Protein AF-A0A2E8J7U0-F1 (afdb_monomer)

Structure (mmCIF, N/CA/C/O backbone):
data_AF-A0A2E8J7U0-F1
#
_entry.id   AF-A0A2E8J7U0-F1
#
loop_
_atom_site.group_PDB
_atom_site.id
_atom_site.type_symbol
_atom_site.label_atom_id
_atom_site.label_alt_id
_atom_site.label_comp_id
_atom_site.label_asym_id
_atom_site.label_entity_id
_atom_site.label_seq_id
_atom_site.pdbx_PDB_ins_code
_atom_site.Cartn_x
_atom_site.Cartn_y
_atom_site.Cartn_z
_atom_site.occupancy
_atom_site.B_iso_or_equiv
_atom_site.auth_seq_id
_atom_site.auth_comp_id
_atom_site.auth_asym_id
_atom_site.auth_atom_id
_atom_site.pdbx_PDB_model_num
ATOM 1 N N . MET A 1 1 ? -0.132 -22.875 -20.850 1.00 38.88 1 MET A N 1
ATOM 2 C CA . MET A 1 1 ? -1.437 -22.723 -20.170 1.00 38.88 1 MET A CA 1
ATOM 3 C C . MET A 1 1 ? -1.250 -21.694 -19.071 1.00 38.88 1 MET A C 1
ATOM 5 O O . MET A 1 1 ? -0.774 -22.043 -17.999 1.00 38.88 1 MET A O 1
ATOM 9 N N . ASP A 1 2 ? -1.535 -20.429 -19.376 1.00 45.69 2 ASP A N 1
ATOM 10 C CA . ASP A 1 2 ? -1.292 -19.294 -18.481 1.00 45.69 2 ASP A CA 1
ATOM 11 C C . ASP A 1 2 ? -2.487 -19.096 -17.537 1.00 45.69 2 ASP A C 1
ATOM 13 O O . ASP A 1 2 ? -3.400 -18.300 -17.770 1.00 45.69 2 ASP A O 1
ATOM 17 N N . ARG A 1 3 ? -2.542 -19.924 -16.487 1.00 53.75 3 ARG A N 1
ATOM 18 C CA . ARG A 1 3 ? -3.622 -19.856 -15.490 1.00 53.75 3 ARG A CA 1
ATOM 19 C C . ARG A 1 3 ? -3.537 -18.593 -14.628 1.00 53.75 3 ARG A C 1
ATOM 21 O O . ARG A 1 3 ? -4.571 -18.110 -14.188 1.00 53.75 3 ARG A O 1
ATOM 28 N N . ALA A 1 4 ? -2.337 -18.035 -14.447 1.00 53.81 4 ALA A N 1
ATOM 29 C CA . ALA A 1 4 ? -2.129 -16.831 -13.648 1.00 53.81 4 ALA A CA 1
ATOM 30 C C . ALA A 1 4 ? -2.728 -15.585 -14.326 1.00 53.81 4 ALA A C 1
ATOM 32 O O . ALA A 1 4 ? -3.571 -14.925 -13.728 1.00 53.81 4 ALA A O 1
ATOM 33 N N . GLY A 1 5 ? -2.397 -15.320 -15.597 1.00 58.97 5 GLY A N 1
ATOM 34 C CA . GLY A 1 5 ? -2.899 -14.138 -16.318 1.00 58.97 5 GLY A CA 1
ATOM 35 C C . GLY A 1 5 ? -4.417 -14.137 -16.544 1.00 58.97 5 GLY A C 1
ATOM 36 O O . GLY A 1 5 ? -5.063 -13.100 -16.401 1.00 58.97 5 GLY A O 1
ATOM 37 N N . THR A 1 6 ? -5.000 -15.311 -16.812 1.00 64.50 6 THR A N 1
ATOM 38 C CA . THR A 1 6 ? -6.460 -15.459 -16.969 1.00 64.50 6 THR A CA 1
ATOM 39 C C . THR A 1 6 ? -7.184 -15.134 -15.659 1.00 64.50 6 THR A C 1
ATOM 41 O O . THR A 1 6 ? -8.139 -14.361 -15.663 1.00 64.50 6 THR A O 1
ATOM 44 N N . SER A 1 7 ? -6.659 -15.623 -14.526 1.00 78.88 7 SER A N 1
ATOM 45 C CA . SER A 1 7 ? -7.236 -15.342 -13.206 1.00 78.88 7 SER A CA 1
ATOM 46 C C . SER A 1 7 ? -7.138 -13.864 -12.816 1.00 78.88 7 SER A C 1
ATOM 48 O O . SER A 1 7 ? -8.081 -13.311 -12.261 1.00 78.88 7 SER A O 1
ATOM 50 N N . THR A 1 8 ? -6.042 -13.175 -13.158 1.00 83.12 8 THR A N 1
ATOM 51 C CA . THR A 1 8 ? -5.888 -11.745 -12.847 1.00 83.12 8 THR A CA 1
ATOM 52 C C . THR A 1 8 ? -6.899 -10.895 -13.606 1.00 83.12 8 THR A C 1
ATOM 54 O O . THR A 1 8 ? -7.530 -10.027 -13.009 1.00 83.12 8 THR A O 1
ATOM 57 N N . ARG A 1 9 ? -7.104 -11.166 -14.899 1.00 90.00 9 ARG A N 1
ATOM 58 C CA . ARG A 1 9 ? -8.106 -10.471 -15.716 1.00 90.00 9 ARG A CA 1
ATOM 59 C C . ARG A 1 9 ? -9.515 -10.644 -15.157 1.00 90.00 9 ARG A C 1
ATOM 61 O O . ARG A 1 9 ? -10.235 -9.664 -14.993 1.00 90.00 9 ARG A O 1
ATOM 68 N N . GLU A 1 10 ? -9.895 -11.876 -14.836 1.00 89.44 10 GLU A N 1
ATOM 69 C CA . GLU A 1 10 ? -11.204 -12.191 -14.256 1.00 89.44 10 GLU A CA 1
ATOM 70 C C . GLU A 1 10 ? -11.413 -11.495 -12.904 1.00 89.44 10 GLU A C 1
ATOM 72 O O . GLU A 1 10 ? -12.490 -10.949 -12.657 1.00 89.44 10 GLU A O 1
ATOM 77 N N . ASN A 1 11 ? -10.374 -11.425 -12.067 1.00 89.88 11 ASN A N 1
ATOM 78 C CA . ASN A 1 11 ? -10.425 -10.713 -10.788 1.00 89.88 11 ASN A CA 1
ATOM 79 C C . ASN A 1 11 ? -10.611 -9.200 -10.972 1.00 89.88 11 ASN A C 1
ATOM 81 O O . ASN A 1 11 ? -11.348 -8.586 -10.207 1.00 89.88 11 ASN A O 1
ATOM 85 N N . LEU A 1 12 ? -9.990 -8.592 -11.989 1.00 88.62 12 LEU A N 1
ATOM 86 C CA . LEU A 1 12 ? -10.179 -7.169 -12.307 1.00 88.62 12 LEU A CA 1
ATOM 87 C C . LEU A 1 12 ? -11.601 -6.878 -12.801 1.00 88.62 12 LEU A C 1
ATOM 89 O O . LEU A 1 12 ? -12.209 -5.892 -12.392 1.00 88.62 12 LEU A O 1
ATOM 93 N N . ILE A 1 13 ? -12.152 -7.757 -13.637 1.00 90.81 13 ILE A N 1
ATOM 94 C CA . ILE A 1 13 ? -13.534 -7.631 -14.116 1.00 90.81 13 ILE A CA 1
ATOM 95 C C . ILE A 1 13 ? -14.517 -7.789 -12.952 1.00 90.81 13 ILE A C 1
ATOM 97 O O . ILE A 1 13 ? -15.417 -6.968 -12.784 1.00 90.81 13 ILE A O 1
ATOM 101 N N . THR A 1 14 ? -14.303 -8.796 -12.101 1.00 88.56 14 THR A N 1
ATOM 102 C CA . THR A 1 14 ? -15.082 -9.008 -10.868 1.00 88.56 14 THR A CA 1
ATOM 103 C C . THR A 1 14 ? -14.995 -7.802 -9.933 1.00 88.56 14 THR A C 1
ATOM 105 O O . THR A 1 14 ? -15.965 -7.467 -9.261 1.00 88.56 14 THR A O 1
ATOM 108 N N . ALA A 1 15 ? -13.861 -7.100 -9.940 1.00 88.12 15 ALA A N 1
ATOM 109 C CA . ALA A 1 15 ? -13.658 -5.883 -9.172 1.00 88.12 15 ALA A CA 1
ATOM 110 C C . ALA A 1 15 ? -14.399 -4.642 -9.698 1.00 88.12 15 ALA A C 1
ATOM 112 O O . ALA A 1 15 ? -14.312 -3.579 -9.079 1.00 88.12 15 ALA A O 1
ATOM 113 N N . GLY A 1 16 ? -15.129 -4.770 -10.811 1.00 86.81 16 GLY A N 1
ATOM 114 C CA . GLY A 1 16 ? -15.883 -3.687 -11.442 1.00 86.81 16 GLY A CA 1
ATOM 115 C C . GLY A 1 16 ? -15.103 -2.925 -12.515 1.00 86.81 16 GLY A C 1
ATOM 116 O O . GLY A 1 16 ? -15.585 -1.910 -13.016 1.00 86.81 16 GLY A O 1
ATOM 117 N N . ILE A 1 17 ? -13.909 -3.389 -12.896 1.00 90.31 17 ILE A N 1
ATOM 118 C CA . ILE A 1 17 ? -13.137 -2.776 -13.980 1.00 90.31 17 ILE A CA 1
ATOM 119 C C . ILE A 1 17 ? -13.674 -3.289 -15.315 1.00 90.31 17 ILE A C 1
ATOM 121 O O . ILE A 1 17 ? -13.738 -4.493 -15.557 1.00 90.31 17 ILE A O 1
ATOM 125 N N . ILE A 1 18 ? -14.041 -2.367 -16.208 1.00 91.94 18 ILE A N 1
ATOM 126 C CA . ILE A 1 18 ? -14.497 -2.725 -17.554 1.00 91.94 18 ILE A CA 1
ATOM 127 C C . ILE A 1 18 ? -13.420 -3.521 -18.298 1.00 91.94 18 ILE A C 1
ATOM 129 O O . ILE A 1 18 ? -12.226 -3.253 -18.155 1.00 91.94 18 ILE A O 1
ATOM 133 N N . THR A 1 19 ? -13.848 -4.478 -19.117 1.00 90.81 19 THR A N 1
ATOM 134 C CA . THR A 1 19 ? -12.965 -5.440 -19.786 1.00 90.81 19 THR A CA 1
ATOM 135 C C . THR A 1 19 ? -11.822 -4.776 -20.553 1.00 90.81 19 THR A C 1
ATOM 137 O O . THR A 1 19 ? -10.668 -5.111 -20.305 1.00 90.81 19 THR A O 1
ATOM 140 N N . ASP A 1 20 ? -12.120 -3.777 -21.387 1.00 92.31 20 ASP A N 1
ATOM 141 C CA . ASP A 1 20 ? -11.104 -3.086 -22.193 1.00 92.31 20 ASP A CA 1
ATOM 142 C C . ASP A 1 20 ? -10.046 -2.386 -21.325 1.00 92.31 20 ASP A C 1
ATOM 144 O O . ASP A 1 20 ? -8.859 -2.401 -21.641 1.00 92.31 20 ASP A O 1
ATOM 148 N N . ARG A 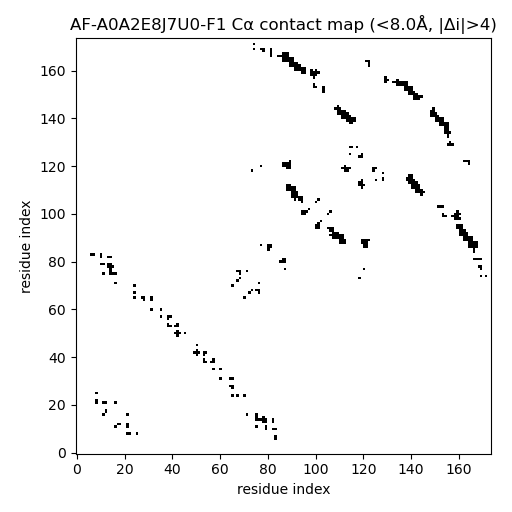1 21 ? -10.459 -1.812 -20.186 1.00 92.69 21 ARG A N 1
ATOM 149 C CA . ARG A 1 21 ? -9.542 -1.164 -19.237 1.00 92.69 21 ARG A CA 1
ATOM 150 C C . ARG A 1 21 ? -8.713 -2.189 -18.468 1.00 92.69 21 ARG A C 1
ATOM 152 O O . ARG A 1 21 ? -7.535 -1.952 -18.231 1.00 92.69 21 ARG A O 1
ATOM 159 N N . ALA A 1 22 ? -9.310 -3.311 -18.069 1.00 90.94 22 ALA A N 1
ATOM 160 C CA . ALA A 1 22 ? -8.575 -4.395 -17.426 1.00 90.94 22 ALA A CA 1
ATOM 161 C C . ALA A 1 22 ? -7.493 -4.951 -18.367 1.00 90.94 22 ALA A C 1
ATOM 163 O O . ALA A 1 22 ? -6.359 -5.153 -17.937 1.00 90.94 22 ALA A O 1
ATOM 164 N N . ASP A 1 23 ? -7.825 -5.128 -19.647 1.00 92.62 23 ASP A N 1
ATOM 165 C CA . ASP A 1 23 ? -6.889 -5.589 -20.673 1.00 92.62 23 ASP A CA 1
ATOM 166 C C . ASP A 1 23 ? -5.751 -4.584 -20.909 1.00 92.62 23 ASP A C 1
ATOM 168 O O . ASP A 1 23 ? -4.586 -4.986 -20.910 1.00 92.62 23 ASP A O 1
ATOM 172 N N . ASP A 1 24 ? -6.053 -3.284 -21.006 1.00 93.88 24 ASP A N 1
ATOM 173 C CA . ASP A 1 24 ? -5.034 -2.228 -21.124 1.00 93.88 24 ASP A CA 1
ATOM 174 C C . ASP A 1 24 ? -4.072 -2.204 -19.922 1.00 93.88 24 ASP A C 1
ATOM 176 O O . ASP A 1 24 ? -2.850 -2.224 -20.097 1.00 93.88 24 ASP A O 1
ATOM 180 N N . ILE A 1 25 ? -4.604 -2.236 -18.693 1.00 91.44 25 ILE A N 1
ATOM 181 C CA . ILE A 1 25 ? -3.788 -2.240 -17.467 1.00 91.44 25 ILE A CA 1
ATOM 182 C C . ILE A 1 25 ? -2.851 -3.452 -17.459 1.00 91.44 25 ILE A C 1
ATOM 184 O O . ILE A 1 25 ? -1.648 -3.310 -17.225 1.00 91.44 25 ILE A O 1
ATOM 188 N N . LEU A 1 26 ? -3.376 -4.648 -17.738 1.00 90.31 26 LEU A N 1
ATOM 189 C CA . LEU A 1 26 ? -2.579 -5.875 -17.753 1.00 90.31 26 LEU A CA 1
ATOM 190 C C . LEU A 1 26 ? -1.524 -5.871 -18.857 1.00 90.31 26 LEU A C 1
ATOM 192 O O . LEU A 1 26 ? -0.399 -6.334 -18.636 1.00 90.31 26 LEU A O 1
ATOM 196 N N . GLN A 1 27 ? -1.859 -5.331 -20.027 1.00 92.00 27 GLN A N 1
ATOM 197 C CA . GLN A 1 27 ? -0.921 -5.181 -21.128 1.00 92.00 27 GLN A CA 1
ATOM 198 C C . GLN A 1 27 ? 0.231 -4.249 -20.740 1.00 92.00 27 GLN A C 1
ATOM 200 O O . GLN A 1 27 ? 1.394 -4.611 -20.932 1.00 92.00 27 GLN A O 1
ATOM 205 N N . ARG A 1 28 ? -0.066 -3.085 -20.151 1.00 93.25 28 ARG A N 1
ATOM 206 C CA . ARG A 1 28 ? 0.947 -2.114 -19.711 1.00 93.25 28 ARG A CA 1
ATOM 207 C C . ARG A 1 28 ? 1.850 -2.681 -18.612 1.00 93.25 28 ARG A C 1
ATOM 209 O O . ARG A 1 28 ? 3.068 -2.538 -18.711 1.00 93.25 28 ARG A O 1
ATOM 216 N N . ILE A 1 29 ? 1.287 -3.385 -17.624 1.00 90.62 29 ILE A N 1
ATOM 217 C CA . ILE A 1 29 ? 2.065 -4.093 -16.588 1.00 90.62 29 ILE A CA 1
ATOM 218 C C . ILE A 1 29 ? 3.011 -5.109 -17.239 1.00 90.62 29 ILE A C 1
ATOM 220 O O . ILE A 1 29 ? 4.216 -5.083 -16.996 1.00 90.62 29 ILE A O 1
ATOM 224 N N . SER A 1 30 ? 2.488 -5.952 -18.134 1.00 91.06 30 SER A N 1
ATOM 225 C CA . SER A 1 30 ? 3.279 -6.990 -18.807 1.00 91.06 30 SER A CA 1
ATOM 226 C C . SER A 1 30 ? 4.418 -6.403 -19.648 1.00 91.06 30 SER A C 1
ATOM 228 O O . SER A 1 30 ? 5.526 -6.940 -19.664 1.00 91.06 30 SER A O 1
ATOM 230 N N . GLN A 1 31 ? 4.171 -5.285 -20.338 1.00 93.75 31 GLN A N 1
ATOM 231 C CA . GLN A 1 31 ? 5.189 -4.583 -21.123 1.00 93.75 31 GLN A CA 1
ATOM 232 C C . GLN A 1 31 ? 6.309 -4.020 -20.241 1.00 93.75 31 GLN A C 1
ATOM 234 O O . GLN A 1 31 ? 7.485 -4.160 -20.587 1.00 93.75 31 GLN A O 1
ATOM 239 N N . GLN A 1 32 ? 5.969 -3.420 -19.098 1.00 93.38 32 GLN A N 1
ATOM 240 C CA . GLN A 1 32 ? 6.968 -2.909 -18.161 1.00 93.38 32 GLN A CA 1
ATOM 241 C C . GLN A 1 32 ? 7.766 -4.030 -17.494 1.00 93.38 32 GLN A C 1
ATOM 243 O O . GLN A 1 32 ? 8.989 -3.929 -17.403 1.00 93.38 32 GLN A O 1
ATOM 248 N N . ASP A 1 33 ? 7.120 -5.122 -17.087 1.00 92.62 33 ASP A N 1
ATOM 249 C CA . ASP A 1 33 ? 7.816 -6.276 -16.511 1.00 92.62 33 ASP A CA 1
ATOM 250 C C . ASP A 1 33 ? 8.783 -6.903 -17.518 1.00 92.62 33 ASP A C 1
ATOM 252 O O . ASP A 1 33 ? 9.935 -7.200 -17.186 1.00 92.62 33 ASP A O 1
ATOM 256 N N . TYR A 1 34 ? 8.359 -7.032 -18.777 1.00 95.19 34 TYR A N 1
ATOM 257 C CA . TYR A 1 34 ? 9.242 -7.480 -19.845 1.00 95.19 34 TYR A CA 1
ATOM 258 C C . TYR A 1 34 ? 10.434 -6.534 -20.028 1.00 95.19 34 TYR A C 1
ATOM 260 O O . TYR A 1 34 ? 11.575 -6.997 -20.079 1.00 95.19 34 TYR A O 1
ATOM 268 N N . ARG A 1 35 ? 10.209 -5.213 -20.053 1.00 96.19 35 ARG A N 1
ATOM 269 C CA . ARG A 1 35 ? 11.300 -4.236 -20.172 1.00 96.19 35 ARG A CA 1
ATOM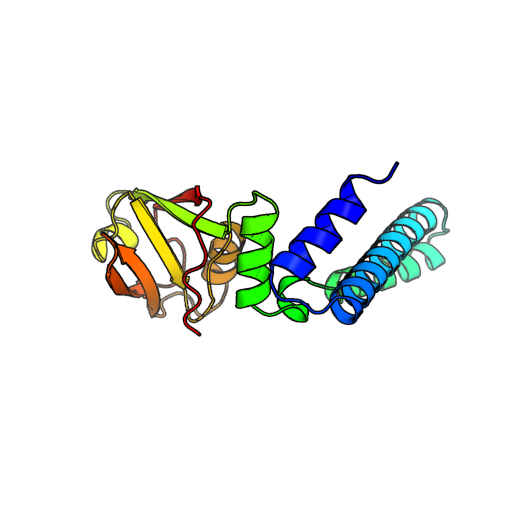 270 C C . ARG A 1 35 ? 12.261 -4.303 -18.986 1.00 96.19 35 ARG A C 1
ATOM 272 O O . ARG A 1 35 ? 13.471 -4.273 -19.196 1.00 96.19 35 ARG A O 1
ATOM 279 N N . ARG A 1 36 ? 11.757 -4.477 -17.762 1.00 95.56 36 ARG A N 1
ATOM 280 C CA . ARG A 1 36 ? 12.574 -4.672 -16.554 1.00 95.56 36 ARG A CA 1
ATOM 281 C C . ARG A 1 36 ? 13.491 -5.887 -16.698 1.00 95.56 36 ARG A C 1
ATOM 283 O O . ARG A 1 36 ? 14.688 -5.793 -16.430 1.00 95.56 36 ARG A O 1
ATOM 290 N N . LEU A 1 37 ? 12.952 -7.016 -17.165 1.00 95.75 37 LEU A N 1
ATOM 291 C CA . LEU A 1 37 ? 13.734 -8.230 -17.414 1.00 95.75 37 LEU A CA 1
ATOM 292 C C . LEU A 1 37 ? 14.781 -8.022 -18.514 1.00 95.75 37 LEU A C 1
ATOM 294 O O . LEU A 1 37 ? 15.915 -8.485 -18.372 1.00 95.75 37 LEU A O 1
ATOM 298 N N . GLN A 1 38 ? 14.429 -7.323 -19.596 1.00 97.06 38 GLN A N 1
ATOM 299 C CA . GLN A 1 38 ? 15.379 -6.980 -20.654 1.00 97.06 38 GLN A CA 1
ATOM 300 C C . GLN A 1 38 ? 16.529 -6.124 -20.118 1.00 97.06 38 GLN A C 1
ATOM 302 O O . GLN A 1 38 ? 17.684 -6.463 -20.357 1.00 97.06 38 GLN A O 1
ATOM 307 N N . LEU A 1 39 ? 16.228 -5.069 -19.358 1.00 96.50 39 LEU A N 1
ATOM 308 C CA . LEU A 1 39 ? 17.231 -4.180 -18.767 1.00 96.50 39 LEU A CA 1
ATOM 309 C C . LEU A 1 39 ? 18.152 -4.926 -17.804 1.00 96.50 39 LEU A C 1
ATOM 311 O O . LEU A 1 39 ? 19.366 -4.800 -17.922 1.00 96.50 39 LEU A O 1
ATOM 315 N N . GLY A 1 40 ? 17.605 -5.786 -16.938 1.00 95.81 40 GLY A N 1
ATOM 316 C CA . GLY A 1 40 ? 18.415 -6.653 -16.080 1.00 95.81 40 GLY A CA 1
ATOM 317 C C . GLY A 1 40 ? 19.386 -7.524 -16.885 1.00 95.81 40 GLY A C 1
ATOM 318 O O . GLY A 1 40 ? 20.577 -7.557 -16.598 1.00 95.81 40 GLY A O 1
ATOM 319 N N . ASN A 1 41 ? 18.915 -8.163 -17.961 1.00 97.00 41 ASN A N 1
ATOM 320 C CA . ASN A 1 41 ? 19.784 -8.954 -18.840 1.00 97.00 41 ASN A CA 1
ATOM 321 C C . ASN A 1 41 ? 20.838 -8.109 -19.576 1.00 97.00 41 ASN A C 1
ATOM 323 O O . ASN A 1 41 ? 21.941 -8.595 -19.822 1.00 97.00 41 ASN A O 1
ATOM 327 N N . LEU A 1 42 ? 20.502 -6.879 -19.971 1.00 96.88 42 LEU A N 1
ATOM 328 C CA . LEU A 1 42 ? 21.418 -5.969 -20.659 1.00 96.88 42 LEU A CA 1
ATOM 329 C C . LEU A 1 42 ? 22.518 -5.462 -19.720 1.00 96.88 42 LEU A C 1
ATOM 331 O O . LEU A 1 42 ? 23.681 -5.476 -20.111 1.00 96.88 42 LEU A O 1
ATOM 335 N N . ILE A 1 43 ? 22.183 -5.103 -18.478 1.00 96.44 43 ILE A N 1
ATOM 336 C CA . ILE A 1 43 ? 23.127 -4.671 -17.429 1.00 96.44 43 ILE A CA 1
ATOM 337 C C . ILE A 1 43 ? 24.228 -5.716 -17.200 1.00 96.44 43 ILE A C 1
ATOM 339 O O . ILE A 1 43 ? 25.411 -5.369 -17.131 1.00 96.44 43 ILE A O 1
ATOM 343 N N . GLU A 1 44 ? 23.846 -6.994 -17.142 1.00 95.12 44 GLU A N 1
ATOM 344 C CA . GLU A 1 44 ? 24.774 -8.118 -16.955 1.00 95.12 44 GLU A CA 1
ATOM 345 C C . GLU A 1 44 ? 25.728 -8.310 -18.147 1.00 95.12 44 GLU A C 1
ATOM 347 O O . GLU A 1 44 ? 26.846 -8.796 -17.988 1.00 95.12 44 GLU A O 1
ATOM 352 N N . ARG A 1 45 ? 25.304 -7.929 -19.358 1.00 93.62 45 ARG A N 1
ATOM 353 C CA . ARG A 1 45 ? 26.057 -8.149 -20.609 1.00 93.62 45 ARG A CA 1
ATOM 354 C C . ARG A 1 45 ? 26.823 -6.919 -21.095 1.00 93.62 45 ARG A C 1
ATOM 356 O O . ARG A 1 45 ? 27.665 -7.046 -21.980 1.00 93.62 45 ARG A O 1
ATOM 363 N N . ALA A 1 46 ? 26.499 -5.744 -20.570 1.00 93.50 46 ALA A N 1
ATOM 364 C CA . ALA A 1 46 ? 27.022 -4.467 -21.026 1.00 93.50 46 ALA A CA 1
ATOM 365 C C . ALA A 1 46 ? 28.465 -4.211 -20.571 1.00 93.50 46 ALA A C 1
ATOM 367 O O . ALA A 1 46 ? 28.905 -4.689 -19.522 1.00 93.50 46 ALA A O 1
ATOM 368 N N . ASP A 1 47 ? 29.186 -3.381 -21.325 1.00 93.50 47 ASP A N 1
ATOM 369 C CA . ASP A 1 47 ? 30.369 -2.702 -20.803 1.00 93.50 47 ASP A CA 1
ATOM 370 C C . ASP A 1 47 ? 29.987 -1.640 -19.755 1.00 93.50 47 ASP A C 1
ATOM 372 O O . ASP A 1 47 ? 28.813 -1.351 -19.518 1.00 93.50 47 ASP A O 1
ATOM 376 N N . SER A 1 48 ? 30.988 -1.049 -19.102 1.00 85.19 48 SER A N 1
ATOM 377 C CA . SER A 1 48 ? 30.772 -0.104 -18.002 1.00 85.19 48 SER A CA 1
ATOM 378 C C . SER A 1 48 ? 29.954 1.131 -18.387 1.00 85.19 48 SER A C 1
ATOM 380 O O . SER A 1 48 ? 29.242 1.655 -17.536 1.00 85.19 48 SER A O 1
ATOM 382 N N . SER A 1 49 ? 30.033 1.592 -19.638 1.00 86.56 49 SER A N 1
ATOM 383 C CA . SER A 1 49 ? 29.341 2.805 -20.084 1.00 86.56 49 SER A CA 1
ATOM 384 C C . SER A 1 49 ? 27.865 2.548 -20.385 1.00 86.56 49 SER A C 1
ATOM 386 O O . SER A 1 49 ? 27.000 3.277 -19.901 1.00 86.56 49 SER A O 1
ATOM 388 N N . ALA A 1 50 ? 27.564 1.462 -21.099 1.00 93.88 50 ALA A N 1
ATOM 389 C CA . ALA A 1 50 ? 26.193 1.056 -21.386 1.00 93.88 50 ALA A CA 1
ATOM 390 C C . ALA A 1 50 ? 25.474 0.543 -20.126 1.00 93.88 50 ALA A C 1
ATOM 392 O O . ALA A 1 50 ? 24.274 0.756 -19.968 1.00 93.88 50 ALA A O 1
ATOM 393 N N . ARG A 1 51 ? 26.206 -0.067 -19.181 1.00 95.94 51 ARG A N 1
ATOM 394 C CA . ARG A 1 51 ? 25.636 -0.535 -17.911 1.00 95.94 51 ARG A CA 1
ATOM 395 C C . ARG A 1 51 ? 24.988 0.592 -17.115 1.00 95.94 51 ARG A C 1
ATOM 397 O O . ARG A 1 51 ? 23.903 0.382 -16.586 1.00 95.94 51 ARG A O 1
ATOM 404 N N . GLN A 1 52 ? 25.633 1.758 -17.042 1.00 95.06 52 GLN A N 1
ATOM 405 C CA . GLN A 1 52 ? 25.077 2.900 -16.316 1.00 95.06 52 GLN A CA 1
ATOM 406 C C . GLN A 1 52 ? 23.759 3.357 -16.946 1.00 95.06 52 GLN A C 1
ATOM 408 O O . GLN A 1 52 ? 22.766 3.478 -16.245 1.00 95.06 52 GLN A O 1
ATOM 413 N N . GLN A 1 53 ? 23.723 3.498 -18.273 1.00 95.50 53 GLN A N 1
ATOM 414 C CA . GLN A 1 53 ? 22.512 3.910 -18.989 1.00 95.50 53 GLN A CA 1
ATOM 415 C C . GLN A 1 53 ? 21.341 2.950 -18.746 1.00 95.50 53 GLN A C 1
ATOM 417 O O . GLN A 1 53 ? 20.221 3.387 -18.498 1.00 95.50 53 GLN A O 1
ATOM 422 N N . TYR A 1 54 ? 21.591 1.638 -18.781 1.00 97.06 54 TYR A N 1
ATOM 423 C CA . TYR A 1 54 ? 20.550 0.649 -18.498 1.00 97.06 54 TYR A CA 1
ATOM 424 C C . TYR A 1 54 ? 20.123 0.636 -17.030 1.00 97.06 54 TYR A C 1
ATOM 426 O O . TYR A 1 54 ? 18.960 0.358 -16.748 1.00 97.06 54 TYR A O 1
ATOM 434 N N . ALA A 1 55 ? 21.042 0.913 -16.101 1.00 95.88 55 ALA A N 1
ATOM 435 C CA . ALA A 1 55 ? 20.722 1.033 -14.684 1.00 95.88 55 ALA A CA 1
ATOM 436 C C . ALA A 1 55 ? 19.835 2.257 -14.414 1.00 95.88 55 ALA A C 1
ATOM 438 O O . ALA A 1 55 ? 18.830 2.116 -13.721 1.00 95.88 55 ALA A O 1
ATOM 439 N N . ASP A 1 56 ? 20.151 3.403 -15.020 1.00 95.62 56 ASP A N 1
ATOM 440 C CA . ASP A 1 56 ? 19.358 4.631 -14.907 1.00 95.62 56 ASP A CA 1
ATOM 441 C C . ASP A 1 56 ? 17.948 4.424 -15.491 1.00 95.62 56 ASP A C 1
ATOM 443 O O . ASP A 1 56 ? 16.948 4.747 -14.853 1.00 95.62 56 ASP A O 1
ATOM 447 N N . GLU A 1 57 ? 17.842 3.795 -16.669 1.00 95.50 57 GLU A N 1
ATOM 448 C CA . GLU A 1 57 ? 16.541 3.474 -17.271 1.00 95.50 57 GLU A CA 1
ATOM 449 C C . GLU A 1 57 ? 15.740 2.475 -16.418 1.00 95.50 57 GLU A C 1
ATOM 451 O O . GLU A 1 57 ? 14.520 2.583 -16.288 1.00 95.50 57 GLU A O 1
ATOM 456 N N . LEU A 1 58 ? 16.411 1.488 -15.817 1.00 95.44 58 LEU A N 1
ATOM 457 C CA . LEU A 1 58 ? 15.771 0.532 -14.916 1.00 95.44 58 LEU A CA 1
ATOM 458 C C . LEU A 1 58 ? 15.244 1.221 -13.656 1.00 95.44 58 LEU A C 1
ATOM 460 O O . LEU A 1 58 ? 14.159 0.881 -13.182 1.00 95.44 58 LEU A O 1
ATOM 464 N N . GLU A 1 59 ? 16.004 2.167 -13.110 1.00 94.56 59 GLU A N 1
ATOM 465 C CA . GLU A 1 59 ? 15.582 2.984 -11.981 1.00 94.56 59 GLU A CA 1
ATOM 466 C C . GLU A 1 59 ? 14.346 3.817 -12.338 1.00 94.56 59 GLU A C 1
ATOM 468 O O . GLU A 1 59 ? 13.341 3.730 -11.630 1.00 94.56 59 GLU A O 1
ATOM 473 N N . GLU A 1 60 ? 14.363 4.529 -13.466 1.00 93.88 60 GLU A N 1
ATOM 474 C CA . GLU A 1 60 ? 13.220 5.312 -13.948 1.00 93.88 60 GLU A CA 1
ATOM 475 C C . GLU A 1 60 ? 11.976 4.434 -14.157 1.00 93.88 60 GLU A C 1
ATOM 477 O O . GLU A 1 60 ? 10.879 4.768 -13.703 1.00 93.88 60 GLU A O 1
ATOM 482 N N . LEU A 1 61 ? 12.141 3.265 -14.781 1.00 92.69 61 LEU A N 1
ATOM 483 C CA . LEU A 1 61 ? 11.059 2.302 -14.978 1.00 92.69 61 LEU A CA 1
ATOM 484 C C . LEU A 1 61 ? 10.481 1.804 -13.647 1.00 92.69 61 LEU A C 1
ATOM 486 O O . LEU A 1 61 ? 9.273 1.594 -13.533 1.00 92.69 61 LEU A O 1
ATOM 490 N N . ASN A 1 62 ? 11.329 1.593 -12.639 1.00 89.81 62 ASN A N 1
ATOM 491 C CA . ASN A 1 62 ? 10.890 1.165 -11.313 1.00 89.81 62 ASN A CA 1
ATOM 492 C C . ASN A 1 62 ? 10.153 2.277 -10.560 1.00 89.81 62 ASN A C 1
ATOM 494 O O . ASN A 1 62 ? 9.208 1.973 -9.833 1.00 89.81 62 ASN A O 1
ATOM 498 N N . GLN A 1 63 ? 10.554 3.536 -10.743 1.00 88.81 63 GLN A N 1
ATOM 499 C CA . GLN A 1 63 ? 9.868 4.695 -10.168 1.00 88.81 63 GLN A CA 1
ATOM 500 C C . GLN A 1 63 ? 8.505 4.939 -10.839 1.00 88.81 63 GLN A C 1
ATOM 502 O O . GLN A 1 63 ? 7.533 5.247 -10.155 1.00 88.81 63 GLN A O 1
ATOM 507 N N . ASN A 1 64 ? 8.411 4.716 -12.154 1.00 87.25 64 ASN A N 1
ATOM 508 C CA . ASN A 1 64 ? 7.212 4.942 -12.971 1.00 87.25 64 ASN A CA 1
ATOM 509 C C . ASN A 1 64 ? 6.428 3.651 -13.279 1.00 87.25 64 ASN A C 1
ATOM 511 O O . ASN A 1 64 ? 5.771 3.524 -14.319 1.00 87.25 64 ASN A O 1
ATOM 515 N N . GLY A 1 65 ? 6.524 2.658 -12.395 1.00 83.69 65 GLY A N 1
ATOM 516 C CA . GLY A 1 65 ? 5.815 1.394 -12.547 1.00 83.69 65 GLY A CA 1
ATOM 517 C C . GLY A 1 65 ? 4.294 1.582 -12.561 1.00 83.69 65 GLY A C 1
ATOM 518 O O . GLY A 1 65 ? 3.740 2.383 -11.811 1.00 83.69 65 GLY A O 1
ATOM 519 N N . VAL A 1 66 ? 3.599 0.806 -13.388 1.00 85.62 66 VAL A N 1
ATOM 520 C CA . VAL A 1 66 ? 2.139 0.742 -13.436 1.00 85.62 66 VAL A CA 1
ATOM 521 C C . VAL A 1 66 ? 1.664 0.047 -12.166 1.00 85.62 66 VAL A C 1
ATOM 523 O O . VAL A 1 66 ? 1.767 -1.171 -12.012 1.00 85.62 66 VAL A O 1
ATOM 526 N N . VAL A 1 67 ? 1.158 0.838 -11.223 1.00 87.94 67 VAL A N 1
ATOM 527 C CA . VAL A 1 67 ? 0.622 0.339 -9.958 1.00 87.94 67 VAL A CA 1
ATOM 528 C C . VAL A 1 67 ? -0.878 0.148 -10.105 1.00 87.94 67 VAL A C 1
ATOM 530 O O . VAL A 1 67 ? -1.621 1.111 -10.277 1.00 87.94 67 VAL A O 1
ATOM 533 N N . LEU A 1 68 ? -1.335 -1.100 -9.968 1.00 89.00 68 LEU A N 1
ATOM 534 C CA . LEU A 1 68 ? -2.747 -1.447 -10.128 1.00 89.00 68 LEU A CA 1
ATOM 535 C C . LEU A 1 68 ? -3.676 -0.583 -9.262 1.00 89.00 68 LEU A C 1
ATOM 537 O O . LEU A 1 68 ? -4.705 -0.139 -9.748 1.00 89.00 68 LEU A O 1
ATOM 541 N N . ARG A 1 69 ? -3.307 -0.312 -8.005 1.00 91.62 69 ARG A N 1
ATOM 542 C CA . ARG A 1 69 ? -4.089 0.549 -7.103 1.00 91.62 69 ARG A CA 1
ATOM 543 C C . ARG A 1 69 ? -4.298 1.955 -7.673 1.00 91.62 69 ARG A C 1
ATOM 545 O O . ARG A 1 69 ? -5.411 2.462 -7.636 1.00 91.62 69 ARG A O 1
ATOM 552 N N . THR A 1 70 ? -3.252 2.551 -8.241 1.00 89.69 70 THR A N 1
ATOM 553 C CA . THR A 1 70 ? -3.307 3.882 -8.863 1.00 89.69 70 THR A CA 1
ATOM 554 C C . THR A 1 70 ? -4.160 3.873 -10.130 1.00 89.69 70 THR A C 1
ATOM 556 O O . THR A 1 70 ? -4.957 4.780 -10.344 1.00 89.69 70 THR A O 1
ATOM 559 N N . GLU A 1 71 ? -4.027 2.836 -10.958 1.00 89.88 71 GLU A N 1
ATOM 560 C CA . GLU A 1 71 ? -4.757 2.728 -12.226 1.00 89.88 71 GLU A CA 1
ATOM 561 C C . GLU A 1 71 ? -6.228 2.347 -12.043 1.00 89.88 71 GLU A C 1
ATOM 563 O O . GLU A 1 71 ? -7.072 2.794 -12.814 1.00 89.88 71 GLU A O 1
ATOM 568 N N . ALA A 1 72 ? -6.547 1.505 -11.060 1.00 89.12 72 ALA A N 1
ATOM 569 C CA . ALA A 1 72 ? -7.895 0.998 -10.809 1.00 89.12 72 ALA A CA 1
ATOM 570 C C . ALA A 1 72 ? -8.688 1.869 -9.822 1.00 89.12 72 ALA A C 1
ATOM 572 O O . ALA A 1 72 ? -9.916 1.887 -9.878 1.00 89.12 72 ALA A O 1
ATOM 573 N N . GLY A 1 73 ? -7.999 2.606 -8.949 1.00 91.62 73 GLY A N 1
ATOM 574 C CA . GLY A 1 73 ? -8.595 3.270 -7.796 1.00 91.62 73 GLY A CA 1
ATOM 575 C C . GLY A 1 73 ? -8.753 2.326 -6.602 1.00 91.62 73 GLY A C 1
ATOM 576 O O . GLY A 1 73 ? -8.679 1.101 -6.728 1.00 91.62 73 GLY A O 1
ATOM 577 N N . ASP A 1 74 ? -8.977 2.908 -5.426 1.00 91.94 74 ASP A N 1
ATOM 578 C CA . ASP A 1 74 ? -8.981 2.168 -4.163 1.00 91.94 74 ASP A CA 1
ATOM 579 C C . ASP A 1 74 ? -10.115 1.141 -4.069 1.00 91.94 74 ASP A C 1
ATOM 581 O O . ASP A 1 74 ? -9.872 0.020 -3.634 1.00 91.94 74 ASP A O 1
ATOM 585 N N . ASP A 1 75 ? -11.332 1.465 -4.507 1.00 92.50 75 ASP A N 1
ATOM 586 C CA . ASP A 1 75 ? -12.466 0.538 -4.382 1.00 92.50 75 ASP A CA 1
ATOM 587 C C . ASP A 1 75 ? -12.322 -0.679 -5.307 1.00 92.50 75 ASP A C 1
ATOM 589 O O . ASP A 1 75 ? -12.512 -1.819 -4.882 1.00 92.50 75 ASP A O 1
ATOM 593 N N . ALA A 1 76 ? -11.909 -0.461 -6.559 1.00 91.88 76 ALA A N 1
ATOM 594 C CA . ALA A 1 76 ? -11.642 -1.553 -7.491 1.00 91.88 76 ALA A CA 1
ATOM 595 C C . ALA A 1 76 ? -10.419 -2.371 -7.054 1.00 91.88 76 ALA A C 1
ATOM 597 O O . ALA A 1 76 ? -10.413 -3.595 -7.169 1.00 91.88 76 ALA A O 1
ATOM 598 N N . TYR A 1 77 ? -9.386 -1.729 -6.510 1.00 93.00 77 TYR A N 1
ATOM 599 C CA . TYR A 1 77 ? -8.249 -2.458 -5.965 1.00 93.00 77 TYR A CA 1
ATOM 600 C C . TYR A 1 77 ? -8.654 -3.318 -4.763 1.00 93.00 77 TYR A C 1
ATOM 602 O O . TYR A 1 77 ? -8.274 -4.483 -4.713 1.00 93.00 77 TYR A O 1
ATOM 610 N N . ASP A 1 78 ? -9.477 -2.799 -3.851 1.00 94.06 78 ASP A N 1
ATOM 611 C CA . ASP A 1 78 ? -10.017 -3.545 -2.710 1.00 94.06 78 ASP A CA 1
ATOM 612 C C . ASP A 1 78 ? -10.798 -4.792 -3.161 1.00 94.06 78 ASP A C 1
ATOM 614 O O . ASP A 1 78 ? -10.509 -5.914 -2.732 1.00 94.06 78 ASP A O 1
ATOM 618 N N . ASN A 1 79 ? -11.714 -4.620 -4.120 1.00 92.56 79 ASN A N 1
ATOM 619 C CA . ASN A 1 79 ? -12.452 -5.735 -4.712 1.00 92.56 79 ASN A CA 1
ATOM 620 C C . ASN A 1 79 ? -11.521 -6.744 -5.397 1.00 92.56 79 ASN A C 1
ATOM 622 O O . ASN A 1 79 ? -11.726 -7.950 -5.277 1.00 92.56 79 ASN A O 1
ATOM 626 N N . TYR A 1 80 ? -10.483 -6.274 -6.093 1.00 92.88 80 TYR A N 1
ATOM 627 C CA . TYR A 1 80 ? -9.498 -7.138 -6.740 1.00 92.88 80 TYR A CA 1
ATOM 628 C C . TYR A 1 80 ? -8.723 -7.978 -5.717 1.00 92.88 80 TYR A C 1
ATOM 630 O O . TYR A 1 80 ? -8.523 -9.177 -5.926 1.00 92.88 80 TYR A O 1
ATOM 638 N N . LEU A 1 81 ? -8.293 -7.379 -4.600 1.00 93.00 81 LEU A N 1
ATOM 639 C CA . LEU A 1 81 ? -7.619 -8.104 -3.521 1.00 93.00 81 LEU A CA 1
ATOM 640 C C . LEU A 1 81 ? -8.514 -9.212 -2.976 1.00 93.00 81 LEU A C 1
ATOM 642 O O . LEU A 1 81 ? -8.072 -10.354 -2.863 1.00 93.00 81 LEU A O 1
ATOM 646 N N . PHE A 1 82 ? -9.782 -8.893 -2.719 1.00 93.12 82 PHE A N 1
ATOM 647 C CA . PHE A 1 82 ? -10.752 -9.869 -2.250 1.00 93.12 82 PHE A CA 1
ATOM 648 C C 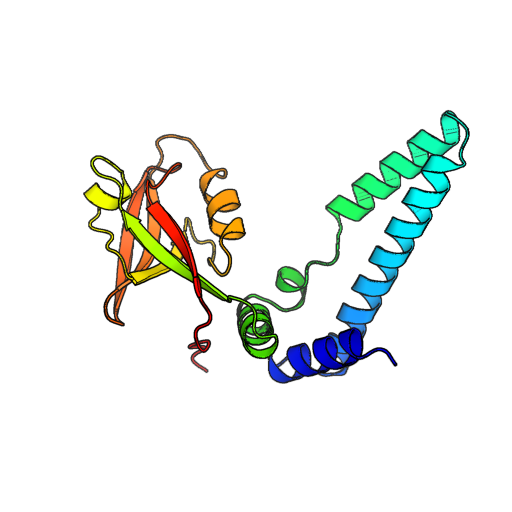. PHE A 1 82 ? -10.996 -10.988 -3.278 1.00 93.12 82 PHE A C 1
ATOM 650 O O . PHE A 1 82 ? -10.878 -12.162 -2.937 1.00 93.12 82 PHE A O 1
ATOM 657 N N . ALA A 1 83 ? -11.259 -10.653 -4.545 1.00 89.81 83 ALA A N 1
ATOM 658 C CA . ALA A 1 83 ? -11.501 -11.635 -5.608 1.00 89.81 83 ALA A CA 1
ATOM 659 C C . ALA A 1 83 ? -10.291 -12.558 -5.845 1.00 89.81 83 ALA A C 1
ATOM 661 O O . ALA A 1 83 ? -10.447 -13.747 -6.112 1.00 89.81 83 ALA A O 1
ATOM 662 N N . SER A 1 84 ? -9.076 -12.030 -5.679 1.00 89.00 84 SER A N 1
ATOM 663 C CA . SER A 1 84 ? -7.828 -12.789 -5.823 1.00 89.00 84 SER A CA 1
ATOM 664 C C . SER A 1 84 ? -7.425 -13.604 -4.586 1.00 89.00 84 SER A C 1
ATOM 666 O O . SER A 1 84 ? -6.362 -14.229 -4.596 1.00 89.00 84 SER A O 1
ATOM 668 N N . GLY A 1 85 ? -8.238 -13.615 -3.522 1.00 90.25 85 GLY A N 1
ATOM 669 C CA . GLY A 1 85 ? -7.930 -14.331 -2.278 1.00 90.25 85 GLY A CA 1
ATOM 670 C C . GLY A 1 85 ? -6.787 -13.706 -1.471 1.00 90.25 85 GLY A C 1
ATOM 671 O O . GLY A 1 85 ? -6.164 -14.374 -0.644 1.00 90.25 85 GLY A O 1
ATOM 672 N N . GLN A 1 86 ? -6.460 -12.441 -1.735 1.00 93.06 86 GLN A N 1
ATOM 673 C CA . GLN A 1 86 ? -5.436 -11.695 -1.015 1.00 93.06 86 GLN A CA 1
ATOM 674 C C . GLN A 1 86 ? -6.044 -10.965 0.187 1.00 93.06 86 GLN A C 1
ATOM 676 O O . GLN A 1 86 ? -7.207 -10.570 0.186 1.00 93.06 86 GLN A O 1
ATOM 681 N N . SER A 1 87 ? -5.228 -10.729 1.217 1.00 94.62 87 SER A N 1
ATOM 682 C CA . SER A 1 87 ? -5.622 -9.845 2.315 1.00 94.62 87 SER A CA 1
ATOM 683 C C . SER A 1 87 ? -5.832 -8.420 1.803 1.00 94.62 87 SER A C 1
ATOM 685 O O . SER A 1 87 ? -4.958 -7.866 1.129 1.00 94.62 87 SER A O 1
ATOM 687 N N . ASN A 1 88 ? -6.966 -7.839 2.174 1.00 95.12 88 ASN A N 1
ATOM 688 C CA . ASN A 1 88 ? -7.382 -6.483 1.825 1.00 95.12 88 ASN A CA 1
ATOM 689 C C . ASN A 1 88 ? -7.688 -5.620 3.056 1.00 95.12 88 ASN A C 1
ATOM 691 O O . ASN A 1 88 ? -8.094 -4.469 2.922 1.00 95.12 88 ASN A O 1
ATOM 695 N N . ARG A 1 89 ? -7.487 -6.160 4.258 1.00 96.06 89 ARG A N 1
ATOM 696 C CA . ARG A 1 89 ? -7.561 -5.440 5.527 1.00 96.06 89 ARG A CA 1
ATOM 697 C C . ARG A 1 89 ? -6.375 -5.800 6.409 1.00 96.06 89 ARG A C 1
ATOM 699 O O . ARG A 1 89 ? -5.768 -6.868 6.268 1.00 96.06 89 ARG A O 1
ATOM 706 N N . VAL A 1 90 ? -6.072 -4.916 7.354 1.00 96.69 90 VAL A N 1
ATOM 707 C CA . VAL A 1 90 ? -5.024 -5.129 8.351 1.00 96.69 90 VAL A CA 1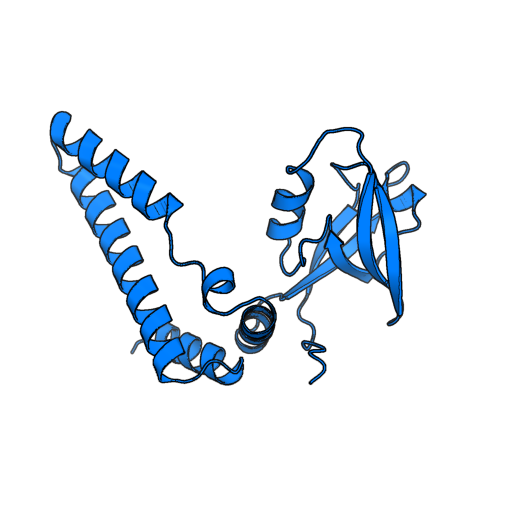
ATOM 708 C C . VAL A 1 90 ? -5.650 -5.152 9.736 1.00 96.69 90 VAL A C 1
ATOM 710 O O . VAL A 1 90 ? -6.227 -4.163 10.174 1.00 96.69 90 VAL A O 1
ATOM 713 N N . LYS A 1 91 ? -5.524 -6.293 10.409 1.00 96.81 91 LYS A N 1
ATOM 714 C CA . LYS A 1 91 ? -6.065 -6.539 11.741 1.00 96.81 91 LYS A CA 1
ATOM 715 C C . LYS A 1 91 ? -4.975 -6.417 12.797 1.00 96.81 91 LYS A C 1
ATOM 717 O O . LYS A 1 91 ? -3.881 -6.957 12.615 1.00 96.81 91 LYS A O 1
ATOM 722 N N . VAL A 1 92 ? -5.291 -5.766 13.906 1.00 97.31 92 VAL A N 1
ATOM 723 C CA . VAL A 1 92 ? -4.478 -5.749 15.119 1.00 97.31 92 VAL A CA 1
ATOM 724 C C . VAL A 1 92 ? -4.599 -7.107 15.798 1.00 97.31 92 VAL A C 1
ATOM 726 O O . VAL A 1 92 ? -5.685 -7.547 16.161 1.00 97.31 92 VAL A O 1
ATOM 729 N N . THR A 1 93 ? -3.481 -7.806 15.965 1.00 97.69 93 THR A N 1
ATOM 730 C CA . THR A 1 93 ? -3.456 -9.094 16.674 1.00 97.69 93 THR A CA 1
ATOM 731 C C . THR A 1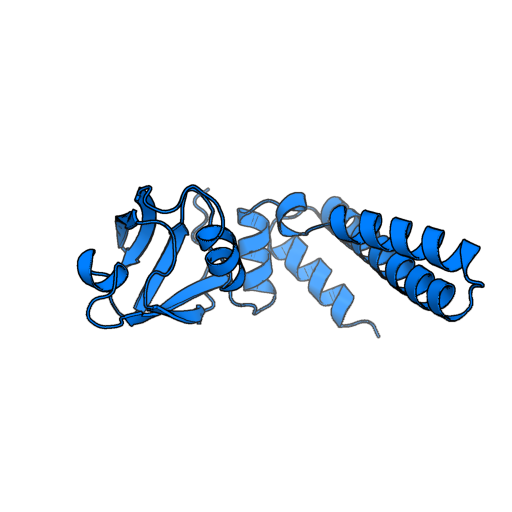 93 ? -3.103 -8.924 18.142 1.00 97.69 93 THR A C 1
ATOM 733 O O . THR A 1 93 ? -3.565 -9.692 18.982 1.00 97.69 93 THR A O 1
ATOM 736 N N . SER A 1 94 ? -2.293 -7.920 18.471 1.00 97.56 94 SER A N 1
ATOM 737 C CA . SER A 1 94 ? -1.968 -7.564 19.849 1.00 97.56 94 SER A CA 1
ATOM 738 C C . SER A 1 94 ? -1.531 -6.108 19.950 1.00 97.56 94 SER A C 1
ATOM 740 O O . SER A 1 94 ? -1.041 -5.521 18.981 1.00 97.56 94 SER A O 1
ATOM 742 N N . VAL A 1 95 ? -1.696 -5.548 21.145 1.00 97.81 95 VAL A N 1
ATOM 743 C CA . VAL A 1 95 ? -1.290 -4.188 21.500 1.00 97.81 95 VAL A CA 1
ATOM 744 C C . VAL A 1 95 ? -0.218 -4.282 22.577 1.00 97.81 95 VAL A C 1
ATOM 746 O O . VAL A 1 95 ? -0.351 -5.053 23.528 1.00 97.81 95 VAL A O 1
ATOM 749 N N . LEU A 1 96 ? 0.881 -3.554 22.395 1.00 97.62 96 LEU A N 1
ATOM 750 C CA . LEU A 1 96 ? 2.014 -3.572 23.316 1.00 97.62 96 LEU A CA 1
ATOM 751 C C . LEU A 1 96 ? 1.778 -2.590 24.466 1.00 97.62 96 LEU A C 1
ATOM 753 O O . LEU A 1 96 ? 1.357 -1.457 24.236 1.00 97.62 96 LEU A O 1
ATOM 757 N N . SER A 1 97 ? 2.108 -2.992 25.693 1.00 97.38 97 SER A N 1
ATOM 758 C CA . SER A 1 97 ? 1.964 -2.115 26.858 1.00 97.38 97 SER A CA 1
ATOM 759 C C . SER A 1 97 ? 2.890 -0.901 26.801 1.00 97.38 97 SER A C 1
ATOM 761 O O . SER A 1 97 ? 4.053 -1.006 26.407 1.00 97.38 97 SER A O 1
ATOM 763 N N . GLY A 1 98 ? 2.371 0.255 27.211 1.00 95.88 98 GLY A N 1
ATOM 764 C CA . GLY A 1 98 ? 3.035 1.555 27.144 1.00 95.88 98 GLY A CA 1
ATOM 765 C C . GLY A 1 98 ? 3.121 2.150 25.734 1.00 95.88 98 GLY A C 1
ATOM 766 O O . GLY A 1 98 ? 3.832 3.136 25.543 1.00 95.88 98 GLY A O 1
ATOM 767 N N . SER A 1 99 ? 2.448 1.558 24.742 1.00 96.38 99 SER A N 1
ATOM 768 C CA . SER A 1 99 ? 2.477 2.036 23.356 1.00 96.38 99 SER A CA 1
ATOM 769 C C . SER A 1 99 ? 1.465 3.154 23.079 1.00 96.38 99 SER A C 1
ATOM 771 O O . SER A 1 99 ? 0.454 3.254 23.777 1.00 96.38 99 SER A O 1
ATOM 773 N N . PRO A 1 100 ? 1.669 3.957 22.015 1.00 95.00 100 PRO A N 1
ATOM 774 C CA . PRO A 1 100 ? 0.662 4.909 21.552 1.00 95.00 100 PRO A CA 1
ATOM 775 C C . PRO A 1 100 ? -0.698 4.265 21.252 1.00 95.00 100 PRO A C 1
ATOM 777 O O . PRO A 1 100 ? -1.723 4.848 21.590 1.00 95.00 100 PRO A O 1
ATOM 780 N N . ALA A 1 101 ? -0.719 3.056 20.679 1.00 96.06 101 ALA A N 1
ATOM 781 C CA . ALA A 1 101 ? -1.953 2.317 20.421 1.00 96.06 101 ALA A CA 1
ATOM 782 C C . ALA A 1 101 ? -2.713 1.964 21.710 1.00 96.06 101 ALA A C 1
ATOM 784 O O . ALA A 1 101 ? -3.932 2.116 21.753 1.00 96.06 101 ALA A O 1
ATOM 785 N N . GLU A 1 102 ? -2.012 1.556 22.775 1.00 97.38 102 GLU A N 1
ATOM 786 C CA . GLU A 1 102 ? -2.642 1.302 24.080 1.00 97.38 102 GLU A CA 1
ATOM 787 C C . GLU A 1 102 ? -3.254 2.584 24.663 1.00 97.38 102 GLU A C 1
ATOM 789 O O . GLU A 1 102 ? -4.376 2.558 25.164 1.00 97.38 102 GLU A O 1
ATOM 794 N N . MET A 1 103 ? -2.556 3.722 24.553 1.00 95.00 103 MET A N 1
ATOM 795 C CA . MET A 1 103 ? -3.018 5.007 25.102 1.00 95.00 103 MET A CA 1
ATOM 796 C C . MET A 1 103 ? -4.326 5.497 24.478 1.00 95.00 103 MET A C 1
ATOM 798 O O . MET A 1 103 ? -5.120 6.139 25.164 1.00 95.00 103 MET A O 1
ATOM 802 N N . ILE A 1 104 ? -4.550 5.201 23.195 1.00 95.19 104 ILE A N 1
ATOM 803 C CA . ILE A 1 104 ? -5.793 5.556 22.499 1.00 95.19 104 ILE A CA 1
ATOM 804 C C . ILE A 1 104 ? -6.851 4.444 22.559 1.00 95.19 104 ILE A C 1
ATOM 806 O O . ILE A 1 104 ? -7.946 4.621 22.038 1.00 95.19 104 ILE A O 1
ATOM 810 N N . GLY A 1 105 ? -6.554 3.324 23.225 1.00 95.38 105 GLY A N 1
ATOM 811 C CA . GLY A 1 105 ? -7.516 2.251 23.466 1.00 95.38 105 GLY A CA 1
ATOM 812 C C . GLY A 1 105 ? -7.722 1.289 22.296 1.00 95.38 105 GLY A C 1
ATOM 813 O O . GLY A 1 105 ? -8.783 0.668 22.235 1.00 95.38 105 GLY A O 1
ATOM 814 N N . LEU A 1 106 ? -6.740 1.138 21.396 1.00 97.00 106 LEU A N 1
ATOM 815 C CA . LEU A 1 106 ? -6.771 0.050 20.410 1.00 97.00 106 LEU A CA 1
ATOM 816 C C . LEU A 1 106 ? -6.792 -1.305 21.118 1.00 97.00 106 LEU A C 1
ATOM 818 O O . LEU A 1 106 ? -6.216 -1.489 22.194 1.00 97.00 106 LEU A O 1
ATOM 822 N N . GLN A 1 107 ? -7.422 -2.271 20.469 1.00 97.19 107 GLN A N 1
ATOM 823 C CA . GLN A 1 107 ? -7.624 -3.622 20.961 1.00 97.19 107 GLN A CA 1
ATOM 824 C C . GLN A 1 107 ? -7.224 -4.651 19.905 1.00 97.19 107 GLN A C 1
ATOM 826 O O . GLN A 1 107 ? -7.030 -4.356 18.726 1.00 97.19 107 GLN A O 1
ATOM 831 N N . SER A 1 108 ? -7.068 -5.898 20.349 1.00 97.06 108 SER A N 1
ATOM 832 C CA . SER A 1 108 ? -7.002 -7.022 19.415 1.00 97.06 108 SER A CA 1
ATOM 833 C C . SER A 1 108 ? -8.324 -7.122 18.651 1.00 97.06 108 SER A C 1
ATOM 835 O O . SER A 1 108 ? -9.371 -6.793 19.196 1.00 97.06 108 SER A O 1
ATOM 837 N N . GLU A 1 109 ? -8.261 -7.600 17.413 1.00 96.88 109 GLU A N 1
ATOM 838 C CA . GLU A 1 109 ? -9.365 -7.677 16.447 1.00 96.88 109 GLU A CA 1
ATOM 839 C C . GLU A 1 109 ? -9.779 -6.359 15.777 1.00 96.88 109 GLU A C 1
ATOM 841 O O . GLU A 1 109 ? -10.483 -6.410 14.767 1.00 96.88 109 GLU A O 1
ATOM 846 N N . ASP A 1 110 ? -9.254 -5.212 16.217 1.00 97.56 110 ASP A N 1
ATOM 847 C CA . ASP A 1 110 ? -9.435 -3.946 15.505 1.00 97.56 110 ASP A CA 1
ATOM 848 C C . ASP A 1 110 ? -8.887 -4.038 14.077 1.00 97.56 110 ASP A C 1
ATOM 850 O O . ASP A 1 110 ? -7.785 -4.546 13.838 1.00 97.56 110 ASP A O 1
ATOM 854 N N . ILE A 1 111 ? -9.629 -3.506 13.108 1.00 97.12 111 ILE A N 1
ATOM 855 C CA . ILE A 1 111 ? -9.174 -3.411 11.719 1.00 97.12 111 ILE A CA 1
ATOM 856 C C . ILE A 1 111 ? -8.825 -1.966 11.408 1.00 97.12 111 ILE A C 1
ATOM 858 O O . ILE A 1 111 ? -9.682 -1.095 11.474 1.00 97.12 111 ILE A O 1
ATOM 862 N N . ILE A 1 112 ? -7.585 -1.715 11.003 1.00 96.75 112 ILE A N 1
ATOM 863 C CA . ILE A 1 112 ? -7.138 -0.378 10.607 1.00 96.75 112 ILE A CA 1
ATOM 864 C C . ILE A 1 112 ? -7.661 -0.090 9.197 1.00 96.75 112 ILE A C 1
ATOM 866 O O . ILE A 1 112 ? -7.359 -0.832 8.260 1.00 96.75 112 ILE A O 1
ATOM 870 N N . LEU A 1 113 ? -8.459 0.972 9.062 1.00 95.62 113 LEU A N 1
ATOM 871 C CA . LEU A 1 113 ? -9.102 1.387 7.813 1.00 95.62 113 LEU A CA 1
ATOM 872 C C . LEU A 1 113 ? -8.327 2.510 7.130 1.00 95.62 113 LEU A C 1
ATOM 874 O O . LEU A 1 113 ? -8.046 2.426 5.932 1.00 95.62 113 LEU A O 1
ATOM 878 N N . THR A 1 114 ? -7.962 3.544 7.886 1.00 95.81 114 THR A N 1
ATOM 879 C CA . THR A 1 114 ? -7.162 4.666 7.389 1.00 95.81 114 THR A CA 1
ATOM 880 C C . THR A 1 114 ? -6.106 5.066 8.406 1.00 95.81 114 THR A C 1
ATOM 882 O O . THR A 1 114 ? -6.253 4.838 9.605 1.00 95.81 114 THR A O 1
ATOM 885 N N . TYR A 1 115 ? -5.017 5.642 7.914 1.00 94.69 115 TYR A N 1
ATOM 886 C CA . TYR A 1 115 ? -3.970 6.241 8.725 1.00 94.69 115 TYR A CA 1
ATOM 887 C C . TYR A 1 115 ? -3.465 7.479 7.995 1.00 94.69 115 TYR A C 1
ATOM 889 O O . TYR A 1 115 ? -2.977 7.356 6.871 1.00 94.69 115 TYR A O 1
ATOM 897 N N . ASN A 1 116 ? -3.568 8.652 8.620 1.00 92.38 116 ASN A N 1
ATOM 898 C CA . ASN A 1 116 ? -3.177 9.931 8.026 1.00 92.38 116 ASN A CA 1
ATOM 899 C C . ASN A 1 116 ? -3.813 10.140 6.636 1.00 92.38 116 ASN A C 1
ATOM 901 O O . ASN A 1 116 ? -3.110 10.314 5.642 1.00 92.38 116 ASN A O 1
ATOM 905 N N . ASP A 1 117 ? -5.139 9.979 6.560 1.00 89.94 117 ASP A N 1
ATOM 906 C CA . ASP A 1 117 ? -5.954 10.034 5.333 1.00 89.94 117 ASP A CA 1
ATOM 907 C C . ASP A 1 117 ? -5.611 8.995 4.246 1.00 89.94 117 ASP A C 1
ATOM 909 O O . ASP A 1 117 ? -6.228 8.961 3.180 1.00 89.94 117 ASP A O 1
ATOM 913 N N . GLN A 1 118 ? -4.665 8.087 4.502 1.00 92.31 118 GLN A N 1
ATOM 914 C CA . GLN A 1 118 ? -4.314 7.011 3.581 1.00 92.31 118 GLN A CA 1
ATOM 915 C C . GLN A 1 118 ? -5.110 5.755 3.916 1.00 92.31 118 GLN A C 1
ATOM 917 O O . GLN A 1 118 ? -5.023 5.228 5.026 1.00 92.31 118 GLN A O 1
ATOM 922 N N . ARG A 1 119 ? -5.860 5.225 2.942 1.00 94.31 119 ARG A N 1
ATOM 923 C CA . ARG A 1 119 ? -6.576 3.956 3.115 1.00 94.31 119 ARG A CA 1
ATOM 924 C C . ARG A 1 119 ? -5.585 2.799 3.244 1.00 94.31 119 ARG A C 1
ATOM 926 O O . ARG A 1 119 ? -4.701 2.613 2.399 1.00 94.31 119 ARG A O 1
ATOM 933 N N . ILE A 1 120 ? -5.784 1.992 4.276 1.00 95.56 120 ILE A N 1
ATOM 934 C CA . ILE A 1 120 ? -4.944 0.858 4.635 1.00 95.56 120 ILE A CA 1
ATOM 935 C C . ILE A 1 120 ? -5.625 -0.436 4.193 1.00 95.56 120 ILE A C 1
ATOM 937 O O . ILE A 1 120 ? -6.683 -0.806 4.694 1.00 95.56 120 ILE A O 1
ATOM 941 N N . MET A 1 121 ? -4.995 -1.154 3.264 1.00 94.75 121 MET A N 1
ATOM 942 C CA . MET A 1 121 ? -5.470 -2.462 2.798 1.00 94.75 121 MET A CA 1
ATOM 943 C C . MET A 1 121 ? -4.454 -3.570 3.060 1.00 94.75 121 MET A C 1
ATOM 945 O O . MET A 1 121 ? -4.811 -4.736 3.219 1.00 94.75 121 MET A O 1
ATOM 949 N N . ARG A 1 122 ? -3.163 -3.226 3.105 1.00 94.38 122 ARG A N 1
ATOM 950 C CA . ARG A 1 122 ? -2.067 -4.166 3.342 1.00 94.38 122 ARG A CA 1
ATOM 951 C C . ARG A 1 122 ? -1.130 -3.661 4.429 1.00 94.38 122 ARG A C 1
ATOM 953 O O . ARG A 1 122 ? -0.953 -2.466 4.627 1.00 94.38 122 ARG A O 1
ATOM 960 N N . TRP A 1 123 ? -0.423 -4.592 5.070 1.00 87.31 123 TRP A N 1
ATOM 961 C CA . TRP A 1 123 ? 0.574 -4.274 6.102 1.00 87.31 123 TRP A CA 1
ATOM 962 C C . TRP A 1 123 ? 1.653 -3.287 5.619 1.00 87.31 123 TRP A C 1
ATOM 964 O O . TRP A 1 123 ? 2.174 -2.496 6.404 1.00 87.31 123 TRP A O 1
ATOM 974 N N . ARG A 1 124 ? 1.986 -3.323 4.318 1.00 88.50 124 ARG A N 1
ATOM 975 C CA . ARG A 1 124 ? 2.947 -2.399 3.702 1.00 88.50 124 ARG A CA 1
ATOM 976 C C . ARG A 1 124 ? 2.443 -0.960 3.695 1.00 88.50 124 ARG A C 1
ATOM 978 O O . ARG A 1 124 ? 3.270 -0.067 3.825 1.00 88.50 124 ARG A O 1
ATOM 985 N N . ASP A 1 125 ? 1.132 -0.757 3.593 1.00 92.31 125 ASP A N 1
ATOM 986 C CA . ASP A 1 125 ? 0.527 0.573 3.596 1.00 92.31 125 ASP A CA 1
ATOM 987 C C . ASP A 1 125 ? 0.786 1.247 4.945 1.00 92.31 125 ASP A C 1
ATOM 989 O O . ASP A 1 125 ? 1.292 2.360 4.971 1.00 92.31 125 ASP A O 1
ATOM 993 N N . ILE A 1 126 ? 0.582 0.529 6.061 1.00 89.06 126 ILE A N 1
ATOM 994 C CA . ILE A 1 126 ? 0.885 1.052 7.406 1.00 89.06 126 ILE A CA 1
ATOM 995 C C . ILE A 1 126 ? 2.362 1.411 7.519 1.00 89.06 126 ILE A C 1
ATOM 997 O O . ILE A 1 126 ? 2.703 2.510 7.949 1.00 89.06 126 ILE A O 1
ATOM 1001 N N . ARG A 1 127 ? 3.260 0.509 7.103 1.00 86.75 127 ARG A N 1
ATOM 1002 C CA . ARG A 1 127 ? 4.701 0.782 7.172 1.00 86.75 127 ARG A CA 1
ATOM 1003 C C . ARG A 1 127 ? 5.061 2.051 6.398 1.00 86.75 127 ARG A C 1
ATOM 1005 O O . ARG A 1 127 ? 5.771 2.890 6.936 1.00 86.75 127 ARG A O 1
ATOM 1012 N N . SER A 1 128 ? 4.572 2.200 5.171 1.00 87.81 128 SER A N 1
ATOM 1013 C CA . SER A 1 128 ? 4.818 3.399 4.369 1.00 87.81 128 SER A CA 1
ATOM 1014 C C . SER A 1 128 ? 4.189 4.650 4.983 1.00 87.81 128 SER A C 1
ATOM 1016 O O . SER A 1 128 ? 4.822 5.700 4.961 1.00 87.81 128 SER A O 1
ATOM 1018 N N . ALA A 1 129 ? 2.984 4.550 5.543 1.00 87.50 129 ALA A N 1
ATOM 1019 C CA . ALA A 1 129 ? 2.261 5.683 6.110 1.00 87.50 129 ALA A CA 1
ATOM 1020 C C . ALA A 1 129 ? 2.907 6.192 7.412 1.00 87.50 129 ALA A C 1
ATOM 1022 O O . ALA A 1 129 ? 3.053 7.393 7.605 1.00 87.50 129 ALA A O 1
ATOM 1023 N N . THR A 1 130 ? 3.408 5.293 8.268 1.00 87.06 130 THR A N 1
ATOM 1024 C CA . THR A 1 130 ? 4.123 5.665 9.511 1.00 87.06 130 THR A CA 1
ATOM 1025 C C . THR A 1 130 ? 5.456 6.389 9.278 1.00 87.06 130 THR A C 1
ATOM 1027 O O . THR A 1 130 ? 5.979 7.005 10.203 1.00 87.06 130 THR A O 1
ATOM 1030 N N . LEU A 1 131 ? 6.009 6.323 8.060 1.00 87.06 131 LEU A N 1
ATOM 1031 C CA . LEU A 1 131 ? 7.246 7.009 7.667 1.00 87.06 131 LEU A CA 1
ATOM 1032 C C . LEU A 1 131 ? 6.997 8.380 7.015 1.00 87.06 131 LEU A C 1
ATOM 1034 O O . LEU A 1 131 ? 7.956 9.083 6.706 1.00 87.06 131 LEU A O 1
ATOM 1038 N N . GLN A 1 132 ? 5.737 8.748 6.772 1.00 84.19 132 GLN A N 1
ATOM 1039 C CA . GLN A 1 132 ? 5.358 9.974 6.073 1.00 84.19 132 GLN A CA 1
ATOM 1040 C C . GLN A 1 132 ? 4.788 11.004 7.040 1.00 84.19 132 GLN A C 1
ATOM 1042 O O . GLN A 1 132 ? 3.710 10.798 7.586 1.00 84.19 132 GLN A O 1
ATOM 1047 N N . GLY A 1 133 ? 5.474 12.135 7.189 1.00 82.62 133 GLY A N 1
ATOM 1048 C CA . GLY A 1 133 ? 5.042 13.259 8.018 1.00 82.62 133 GLY A CA 1
ATOM 1049 C C . GLY A 1 133 ? 6.112 13.691 9.017 1.00 82.62 133 GLY A C 1
ATOM 1050 O O . GLY A 1 133 ? 7.218 13.149 9.054 1.00 82.62 133 GLY A O 1
ATOM 1051 N N . GLU A 1 134 ? 5.790 14.701 9.819 1.00 85.38 134 GLU A N 1
ATOM 1052 C CA . GLU A 1 134 ? 6.724 15.283 10.782 1.00 85.38 134 GLU A CA 1
ATOM 1053 C C . GLU A 1 134 ? 6.637 14.571 12.130 1.00 85.38 134 GLU A C 1
ATOM 1055 O O . GLU A 1 134 ? 5.590 14.601 12.777 1.00 85.38 134 GLU A O 1
ATOM 1060 N N . ILE A 1 135 ? 7.739 13.959 12.577 1.00 82.25 135 ILE A N 1
ATOM 1061 C CA . ILE A 1 135 ? 7.818 13.287 13.883 1.00 82.25 135 ILE A CA 1
ATOM 1062 C C . ILE A 1 135 ? 7.329 14.225 14.993 1.00 82.25 135 ILE A C 1
ATOM 1064 O O . ILE A 1 135 ? 7.809 15.348 15.127 1.00 82.25 135 ILE A O 1
ATOM 1068 N N . GLY A 1 136 ? 6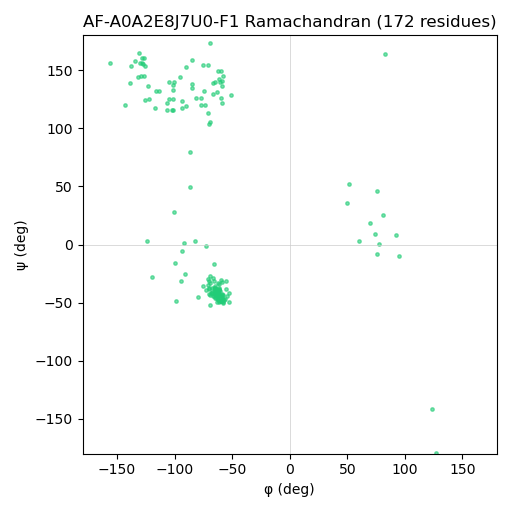.399 13.736 15.816 1.00 77.44 136 GLY A N 1
ATOM 1069 C CA . GLY A 1 136 ? 5.792 14.498 16.910 1.00 77.44 136 GLY A CA 1
ATOM 1070 C C . GLY A 1 136 ? 4.468 15.180 16.552 1.00 77.44 136 GLY A C 1
ATOM 1071 O O . GLY A 1 136 ? 3.775 15.636 17.460 1.00 77.44 136 GLY A O 1
ATOM 1072 N N . SER A 1 137 ? 4.081 15.205 15.272 1.00 90.00 137 SER A N 1
ATOM 1073 C CA . SER A 1 137 ? 2.713 15.548 14.870 1.00 90.00 137 SER A CA 1
ATOM 1074 C C . SER A 1 137 ? 1.726 14.434 15.236 1.00 90.00 137 SER A C 1
ATOM 1076 O O . SER A 1 137 ? 2.100 13.266 15.376 1.00 90.00 137 SER A O 1
ATOM 1078 N N . TYR A 1 138 ? 0.463 14.814 15.410 1.00 92.50 138 TYR A N 1
ATOM 1079 C CA . TYR A 1 138 ? -0.652 13.890 15.586 1.00 92.50 138 TYR A CA 1
ATOM 1080 C C . TYR A 1 138 ? -1.400 13.754 14.264 1.00 92.50 138 TYR A C 1
ATOM 1082 O O . TYR A 1 138 ? -1.585 14.743 13.556 1.00 92.50 138 TYR A O 1
ATOM 1090 N N . ILE A 1 139 ? -1.819 12.533 13.956 1.00 94.31 139 ILE A N 1
ATOM 1091 C CA . ILE A 1 139 ? -2.568 12.189 12.747 1.00 94.31 139 ILE A CA 1
ATOM 1092 C C . ILE A 1 139 ? -3.844 11.449 13.126 1.00 94.31 139 ILE A C 1
ATOM 1094 O O . ILE A 1 139 ? -3.932 10.871 14.215 1.00 94.31 139 ILE A O 1
ATOM 1098 N N . ASP A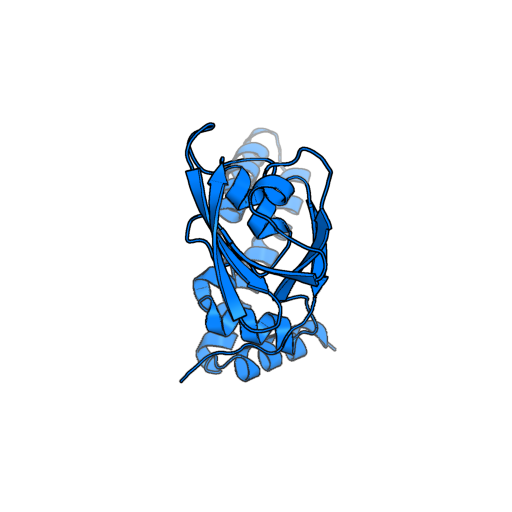 1 140 ? -4.801 11.431 12.205 1.00 95.06 140 ASP A N 1
ATOM 1099 C CA . ASP A 1 140 ? -6.032 10.669 12.362 1.00 95.06 140 ASP A CA 1
ATOM 1100 C C . ASP A 1 140 ? -5.836 9.214 11.918 1.00 95.06 140 ASP A C 1
ATOM 1102 O O . ASP A 1 140 ? -5.244 8.922 10.873 1.00 95.06 140 ASP A O 1
ATOM 1106 N N . ILE A 1 141 ? -6.330 8.287 12.734 1.00 96.00 141 ILE A N 1
ATOM 1107 C CA . ILE A 1 141 ? -6.432 6.863 12.425 1.00 96.00 141 ILE A CA 1
ATOM 1108 C C . ILE A 1 141 ? -7.898 6.447 12.543 1.00 96.00 141 ILE A C 1
ATOM 1110 O O . ILE A 1 141 ? -8.527 6.646 13.584 1.00 96.00 141 ILE A O 1
ATOM 1114 N N . GLU A 1 142 ? -8.439 5.862 11.476 1.00 97.06 142 GLU A N 1
ATOM 1115 C CA . GLU A 1 142 ? -9.770 5.256 11.477 1.00 97.06 142 GLU A CA 1
ATOM 1116 C C . GLU A 1 142 ? -9.634 3.741 11.603 1.00 97.06 142 GLU A C 1
ATOM 1118 O O . GLU A 1 142 ? -8.870 3.104 10.867 1.00 97.06 142 GLU A O 1
ATOM 1123 N N . ILE A 1 143 ? -10.414 3.149 12.501 1.00 97.25 143 ILE A N 1
ATOM 1124 C CA . ILE A 1 143 ? -10.489 1.703 12.687 1.00 97.25 143 ILE A CA 1
ATOM 1125 C C . ILE A 1 143 ? -11.935 1.211 12.640 1.00 97.25 143 ILE A C 1
ATOM 1127 O O . ILE A 1 143 ? -12.880 1.966 12.862 1.00 97.25 143 ILE A O 1
ATOM 1131 N N . LEU A 1 144 ? -12.102 -0.084 12.397 1.00 96.81 144 LEU A N 1
ATOM 1132 C CA . LEU A 1 144 ? -13.329 -0.820 12.660 1.00 96.81 144 LEU A CA 1
ATOM 1133 C C . LEU A 1 144 ? -13.142 -1.617 13.955 1.00 96.81 144 LEU A C 1
ATOM 1135 O O . LEU A 1 144 ? -12.315 -2.528 13.992 1.00 96.81 144 LEU A O 1
ATOM 1139 N N . GLN A 1 145 ? -13.928 -1.288 14.975 1.00 96.69 145 GLN A N 1
ATOM 1140 C CA . GLN A 1 145 ? -13.958 -1.958 16.275 1.00 96.69 145 GLN A CA 1
ATOM 1141 C C . GLN A 1 145 ? -15.401 -2.374 16.565 1.00 96.69 145 GLN A C 1
ATOM 1143 O O . GLN A 1 145 ? -16.313 -1.553 16.469 1.00 96.69 145 GLN A O 1
ATOM 1148 N N . ASP A 1 146 ? -15.632 -3.663 16.826 1.00 93.12 146 ASP A N 1
ATOM 1149 C CA . ASP A 1 146 ? -16.971 -4.233 17.054 1.00 93.12 146 ASP A CA 1
ATOM 1150 C C . ASP A 1 146 ? -18.016 -3.845 15.984 1.00 93.12 146 ASP A C 1
ATOM 1152 O O . ASP A 1 146 ? -19.193 -3.611 16.260 1.00 93.12 146 ASP A O 1
ATOM 1156 N N . GLY A 1 147 ? -17.575 -3.740 14.726 1.00 92.00 147 GLY A N 1
ATOM 1157 C CA . GLY A 1 147 ? -18.422 -3.356 13.590 1.00 92.00 147 GLY A CA 1
ATOM 1158 C C . GLY A 1 147 ? -18.723 -1.856 13.481 1.00 92.00 147 GLY A C 1
ATOM 1159 O O . GLY A 1 147 ? -19.397 -1.449 12.536 1.00 92.00 147 GLY A O 1
ATOM 1160 N N . SER A 1 148 ? -18.202 -1.032 14.391 1.00 94.31 148 SER A N 1
ATOM 1161 C CA . SER A 1 148 ? -18.344 0.425 14.378 1.00 94.31 148 SER A CA 1
ATOM 1162 C C . SER A 1 148 ? -17.051 1.106 13.935 1.00 94.31 148 SER A C 1
ATOM 1164 O O .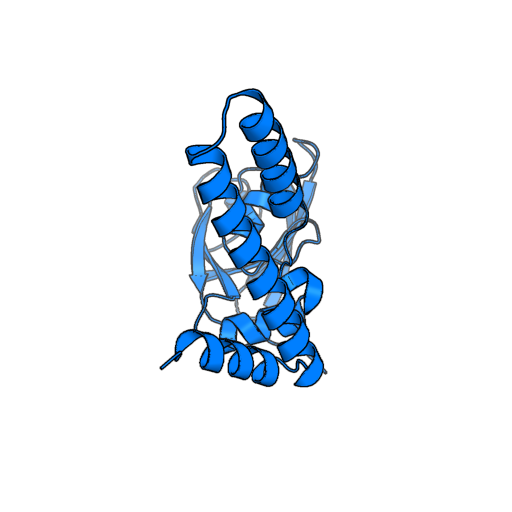 SER A 1 148 ? -15.954 0.690 14.305 1.00 94.31 148 SER A O 1
ATOM 1166 N N . ARG A 1 149 ? -17.175 2.164 13.126 1.00 95.75 149 ARG A N 1
ATOM 1167 C CA . ARG A 1 149 ? -16.038 3.006 12.737 1.00 95.75 149 ARG A CA 1
ATOM 1168 C C . ARG A 1 149 ? -15.677 3.939 13.885 1.00 95.75 149 ARG A C 1
ATOM 1170 O O . ARG A 1 149 ? -16.539 4.664 14.379 1.00 95.75 149 ARG A O 1
ATOM 1177 N N . MET A 1 150 ? -14.414 3.918 14.281 1.00 96.44 150 MET A N 1
ATOM 1178 C CA . MET A 1 150 ? -13.867 4.728 15.363 1.00 96.44 150 MET A CA 1
ATOM 1179 C C . MET A 1 150 ? -12.702 5.551 14.820 1.00 96.44 150 MET A C 1
ATOM 1181 O O . MET A 1 150 ? -11.864 5.017 14.097 1.00 96.44 150 MET A O 1
ATOM 1185 N N . ASN A 1 151 ? -12.639 6.828 15.195 1.00 96.75 151 ASN A N 1
ATOM 1186 C CA . ASN A 1 151 ? -11.548 7.728 14.826 1.00 96.75 151 ASN A CA 1
ATOM 1187 C C . ASN A 1 151 ? -10.764 8.124 16.071 1.00 96.75 151 ASN A C 1
ATOM 1189 O O . ASN A 1 151 ? -11.350 8.556 17.066 1.00 96.75 151 ASN A O 1
ATOM 1193 N N . PHE A 1 152 ? -9.444 8.022 15.987 1.00 95.88 152 PHE A N 1
ATOM 1194 C CA . PHE A 1 152 ? -8.530 8.429 17.044 1.00 95.88 152 PHE A CA 1
ATOM 1195 C C . PHE A 1 152 ? -7.455 9.350 16.488 1.00 95.88 152 PHE A C 1
ATOM 1197 O O . PHE A 1 152 ? -7.116 9.286 15.311 1.00 95.88 152 PHE A O 1
ATOM 1204 N N . SER A 1 153 ? -6.881 10.162 17.370 1.00 95.25 153 SER A N 1
ATOM 1205 C CA . SER A 1 153 ? -5.687 10.941 17.069 1.00 95.25 153 SER A CA 1
ATOM 1206 C C . SER A 1 153 ? -4.491 10.293 17.759 1.00 95.25 153 SER A C 1
ATOM 1208 O O . SER A 1 153 ? -4.527 10.062 18.968 1.00 95.25 153 SER A O 1
ATOM 1210 N N . ILE A 1 154 ? -3.445 9.971 17.002 1.00 94.00 154 ILE A N 1
ATOM 1211 C CA . ILE A 1 154 ? -2.259 9.251 17.487 1.00 94.00 154 ILE A CA 1
ATOM 1212 C C . ILE A 1 154 ? -0.990 9.975 17.018 1.00 94.00 154 ILE A C 1
ATOM 1214 O O . ILE A 1 154 ? -0.983 10.513 15.907 1.00 94.00 154 ILE A O 1
ATOM 1218 N N . PRO A 1 155 ? 0.095 10.029 17.817 1.00 91.94 155 PRO A N 1
ATOM 1219 C CA . PRO A 1 155 ? 1.360 10.549 17.323 1.00 91.94 155 PRO A CA 1
ATOM 1220 C C . PRO A 1 155 ? 1.853 9.716 16.142 1.00 91.94 155 PRO A C 1
ATOM 1222 O O . PRO A 1 155 ? 1.786 8.484 16.154 1.00 91.94 155 PRO A O 1
ATOM 1225 N N . ILE A 1 156 ? 2.403 10.394 15.141 1.00 90.44 156 ILE A N 1
ATOM 1226 C CA . ILE A 1 156 ? 3.031 9.727 14.009 1.00 90.44 156 ILE A CA 1
ATOM 1227 C C . ILE A 1 156 ? 4.185 8.818 14.461 1.00 90.44 156 ILE A C 1
ATOM 1229 O O . ILE A 1 156 ? 4.999 9.177 15.318 1.00 90.44 156 ILE A O 1
ATOM 1233 N N . GLY A 1 157 ? 4.289 7.651 13.828 1.00 87.62 157 GLY A N 1
ATOM 1234 C CA . GLY A 1 157 ? 5.418 6.740 13.971 1.00 87.62 157 GLY A CA 1
ATOM 1235 C C . GLY A 1 157 ? 4.984 5.353 14.421 1.00 87.62 157 GLY A C 1
ATOM 1236 O O . GLY A 1 157 ? 3.982 4.809 13.958 1.00 87.62 157 GLY A O 1
ATOM 1237 N N . THR A 1 158 ? 5.777 4.736 15.294 1.00 89.75 158 THR A N 1
ATOM 1238 C CA . THR A 1 158 ? 5.543 3.357 15.733 1.00 89.75 158 THR A CA 1
ATOM 1239 C C . THR A 1 158 ? 4.312 3.264 16.632 1.00 89.75 158 THR A C 1
ATOM 1241 O O . THR A 1 158 ? 4.338 3.714 17.774 1.00 89.75 158 THR A O 1
ATOM 1244 N N . LEU A 1 159 ? 3.264 2.594 16.149 1.00 91.56 159 LEU A N 1
ATOM 1245 C CA . LEU A 1 159 ? 1.999 2.435 16.882 1.00 91.56 159 LEU A CA 1
ATOM 1246 C C . LEU A 1 159 ? 2.111 1.499 18.092 1.00 91.56 159 LEU A C 1
ATOM 1248 O O . LEU A 1 159 ? 1.394 1.670 19.070 1.00 91.56 159 LEU A O 1
ATOM 1252 N N . GLY A 1 160 ? 3.019 0.519 18.035 1.00 94.50 160 GLY A N 1
ATOM 1253 C CA . GLY A 1 160 ? 3.179 -0.505 19.072 1.00 94.50 160 GLY A CA 1
ATOM 1254 C C . GLY A 1 160 ? 2.097 -1.585 19.031 1.00 94.50 160 GLY A C 1
ATOM 1255 O O . GLY A 1 160 ? 1.555 -1.975 20.060 1.00 94.50 160 GLY A O 1
ATOM 1256 N N . VAL A 1 161 ? 1.813 -2.091 17.831 1.00 95.31 161 VAL A N 1
ATOM 1257 C CA . VAL A 1 161 ? 0.868 -3.188 17.585 1.00 95.31 161 VAL A CA 1
ATOM 1258 C C . VAL A 1 161 ? 1.530 -4.308 16.790 1.00 95.31 161 VAL A C 1
ATOM 1260 O O . VAL A 1 161 ? 2.457 -4.071 16.011 1.00 95.31 161 VAL A O 1
ATOM 1263 N N . GLN A 1 162 ? 1.030 -5.528 16.954 1.00 95.56 162 GLN A N 1
ATOM 1264 C CA . GLN A 1 162 ? 1.264 -6.613 16.004 1.00 95.56 162 GLN A CA 1
ATOM 1265 C C . GLN A 1 162 ? 0.099 -6.680 15.019 1.00 95.56 162 GLN A C 1
ATOM 1267 O O . GLN A 1 162 ? -1.048 -6.425 15.382 1.00 95.56 162 GLN A O 1
ATOM 1272 N N . LEU A 1 163 ? 0.408 -7.008 13.766 1.00 95.12 163 LEU A N 1
ATOM 1273 C CA . LEU A 1 163 ? -0.529 -6.915 12.653 1.00 95.12 163 LEU A CA 1
ATOM 1274 C C . LEU A 1 163 ? -0.614 -8.238 11.897 1.00 95.12 163 LEU A C 1
ATOM 1276 O O . LEU A 1 163 ? 0.400 -8.903 11.676 1.00 95.12 163 LEU A O 1
ATOM 1280 N N . ALA A 1 164 ? -1.807 -8.557 11.408 1.00 95.38 164 ALA A N 1
ATOM 1281 C CA . ALA A 1 164 ? -2.038 -9.623 10.446 1.00 95.38 164 ALA A CA 1
ATOM 1282 C C . ALA A 1 164 ? -2.866 -9.111 9.264 1.00 95.38 164 ALA A C 1
ATOM 1284 O O . ALA A 1 164 ? -3.753 -8.273 9.416 1.00 95.38 164 ALA A O 1
ATOM 1285 N N . GLY A 1 165 ? -2.582 -9.635 8.073 1.00 95.06 165 GLY A N 1
ATOM 1286 C CA . GLY A 1 165 ? -3.459 -9.448 6.923 1.00 95.06 165 GLY A CA 1
ATOM 1287 C C . GLY A 1 165 ? -4.697 -10.324 7.074 1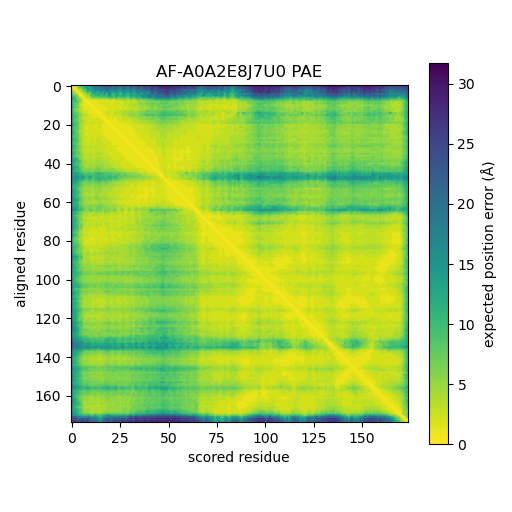.00 95.06 165 GLY A C 1
ATOM 1288 O O . GLY A 1 165 ? -4.576 -11.514 7.362 1.00 95.06 165 GLY A O 1
ATOM 1289 N N . VAL A 1 166 ? -5.873 -9.750 6.855 1.00 95.25 166 VAL A N 1
ATOM 1290 C CA . VAL A 1 166 ? -7.134 -10.494 6.799 1.00 95.25 166 VAL A CA 1
ATOM 1291 C C . VAL A 1 166 ? -7.875 -10.162 5.512 1.00 95.25 166 VAL A C 1
ATOM 1293 O O . VAL A 1 166 ? -7.639 -9.126 4.886 1.00 95.25 166 VAL A O 1
ATOM 1296 N N . GLN A 1 167 ? -8.724 -11.088 5.089 1.00 94.81 167 GLN A N 1
ATOM 1297 C CA . GLN A 1 167 ? -9.613 -10.907 3.955 1.00 94.81 167 GLN A CA 1
ATOM 1298 C C . GLN A 1 167 ? -11.008 -10.591 4.494 1.00 94.81 167 GLN A C 1
ATOM 1300 O O . GLN A 1 167 ? -11.529 -11.335 5.323 1.00 94.81 167 GLN A O 1
ATOM 1305 N N . LEU A 1 168 ? -11.589 -9.482 4.051 1.00 92.94 168 LEU A N 1
ATOM 1306 C CA . LEU A 1 168 ? -12.914 -9.028 4.459 1.00 92.94 168 LEU A CA 1
ATOM 1307 C C . LEU A 1 168 ? -13.660 -8.502 3.234 1.00 92.94 168 LEU A C 1
ATOM 1309 O O . LEU A 1 168 ? -13.066 -7.825 2.400 1.00 92.94 168 LEU A O 1
ATOM 1313 N N . GLU A 1 169 ? -14.946 -8.813 3.113 1.00 90.38 169 GLU A N 1
ATOM 1314 C CA . GLU A 1 169 ? -15.758 -8.351 1.985 1.00 90.38 169 GLU A CA 1
ATOM 1315 C C . GLU A 1 169 ? -15.790 -6.812 1.919 1.00 90.38 169 GLU A C 1
ATOM 1317 O O . GLU A 1 169 ? -16.123 -6.166 2.919 1.00 90.38 169 GLU A O 1
ATOM 1322 N N . PRO A 1 170 ? -15.442 -6.195 0.774 1.00 88.50 170 PRO A N 1
ATOM 1323 C CA . PRO A 1 170 ? -15.484 -4.745 0.628 1.00 88.50 170 PRO A CA 1
ATOM 1324 C C . PRO A 1 170 ? -16.894 -4.197 0.878 1.00 88.50 170 PRO A C 1
ATOM 1326 O O . PRO A 1 170 ? -17.847 -4.544 0.185 1.00 88.50 170 PRO A O 1
ATOM 1329 N N . GLN A 1 171 ? -17.030 -3.300 1.855 1.00 75.50 171 GLN A N 1
ATOM 1330 C CA . GLN A 1 171 ? -18.292 -2.617 2.164 1.00 75.50 171 GLN A CA 1
ATOM 1331 C C . GLN A 1 171 ? -18.459 -1.353 1.311 1.00 75.50 171 GLN A C 1
ATOM 1333 O O . GLN A 1 171 ? -18.703 -0.265 1.834 1.00 75.50 171 GLN A O 1
ATOM 1338 N N . ASN A 1 172 ? -18.262 -1.478 0.001 1.00 62.66 172 ASN A N 1
ATOM 1339 C CA . ASN A 1 172 ? -18.412 -0.355 -0.916 1.00 62.66 172 ASN A CA 1
ATOM 1340 C C . ASN A 1 172 ? -19.906 0.000 -0.979 1.00 62.66 172 ASN A C 1
ATOM 1342 O O . ASN A 1 172 ? -20.702 -0.760 -1.530 1.00 62.66 172 ASN A O 1
ATOM 1346 N N . GLN A 1 173 ? -20.306 1.107 -0.342 1.00 40.16 173 GLN A N 1
ATOM 1347 C CA . GLN A 1 173 ? -21.653 1.648 -0.525 1.00 40.16 173 GLN A CA 1
ATOM 1348 C C . GLN A 1 173 ? -21.790 2.145 -1.976 1.00 40.16 173 GLN A C 1
ATOM 1350 O O . GLN A 1 173 ? -20.826 2.717 -2.491 1.00 40.16 173 GLN A O 1
ATOM 1355 N N . PRO A 1 174 ? -22.935 1.897 -2.639 1.00 37.91 174 PRO A N 1
ATOM 1356 C CA . PRO A 1 174 ? -23.220 2.458 -3.958 1.00 37.91 174 PRO A CA 1
ATOM 1357 C C . PRO A 1 174 ? -23.301 3.989 -3.940 1.00 37.91 174 PRO A C 1
ATOM 1359 O O . PRO A 1 174 ? -23.651 4.557 -2.879 1.00 37.91 174 PRO A O 1
#

Solvent-accessible surface area (backbone atoms only — not comparable to full-atom values): 9568 Å² total; per-residue (Å²): 134,70,63,65,65,55,50,52,50,52,20,33,41,74,21,71,38,54,65,72,58,38,50,50,54,52,50,54,40,51,51,50,53,50,49,49,52,50,33,55,57,45,40,76,72,41,56,80,72,57,23,50,56,35,49,53,53,45,49,51,49,64,75,67,51,78,48,63,49,77,78,56,33,67,69,33,35,42,34,24,26,46,64,67,75,35,51,38,28,26,28,27,67,38,63,38,89,94,21,62,35,45,78,72,64,60,51,59,73,25,28,45,44,28,44,66,90,38,75,32,31,42,68,65,44,51,59,57,46,43,71,61,77,62,85,79,41,71,36,48,34,33,30,37,49,99,90,38,81,45,79,47,76,42,67,55,41,83,46,42,66,42,75,44,72,36,71,63,84,76,84,76,75,132

Nearest PDB structures (foldseek):
  4yo1-assembly1_A  TM=9.191E-01  e=1.968E-04  Legionella pneumophila
  6jjo-assembly1_B  TM=8.678E-01  e=4.933E-04  Escherichia coli K-12
  6jjl-assembly1_F-2  TM=8.700E-01  e=1.102E-03  Escherichia coli K-12
  3mh6-assembly1_A  TM=8.023E-01  e=5.860E-04  Escherichia coli K-12
  4rqy-assembly1_A  TM=6.637E-01  e=2.326E-03  Escherichia coli

Sequence (174 aa):
MDRAGTSTRENLITAGIITDRADDILQRISQQDYRRLQLGNLIERADSSARQQYADELEELNQNGVVLRTEAGDDAYDNYLFASGQSNRVKVTSVLSGSPAEMIGLQSEDIILTYNDQRIMRWRDIRSATLQGEIGSYIDIEILQDGSRMNFSIPIGTLGVQLAGVQLEPQNQP

Radius of gyration: 19.88 Å; Cα contacts (8 Å, |Δi|>4): 264; chains: 1; bounding box: 54×38×49 Å

Foldseek 3Di:
DCPPLVLLLVLLVQLVHDNVLSVVLSVLQVVLVVLLVVLVVCLVVDDPVVNVVSVVVNVVSVVVHSDCCVSSPLSSVLSSCQSSVHFFWKFFQQADPPFQLVVQPHGGRKIWQDKQNHGDGDPVSLVVRLVDDDQQDWGWTWIQDPNDIDIDITTRHDRRTDIDGDRDPDPDDD

pLDDT: mean 90.41, std 10.36, range [37.91, 97.81]

Mean predicted aligned error: 5.76 Å

Secondary structure (DSSP, 8-state):
--HHHHHHHHHHHHTT--HHHHHHHHHHHHHHHHHHHHHHHHHHHS-HHHHHHHHHHHHHHHHT---HHHHH-HHHHHHHHHHTT---EEEEEEE-TTSHHHHTT--TT-EEEEETTEEP-SHHHHHHHHTSS-TT-EEEEEEEETTEEEEEEEESS---EEEEEE--------